Protein AF-A0A061A6U1-F1 (afdb_monomer)

Foldseek 3Di:
DDDDDDDDADWDWDWWDDPHDIDTQTDGPDADDDPNHGPDDDDPDPPDCVVRVVLVSVQVVLPHNVSCPLDDPQVVLCGRPVDHDDDADPVRHDPCNLVVVVVCVVVVHWDKDAAADPDPVQAQPADPVGHHHVDIGTDNDDDDDDDDDDDD

Nearest PDB structures (foldseek):
  2p0r-assembly1_B  TM=9.873E-01  e=2.609E-12  Homo sapiens
  1zcm-assembly1_A  TM=9.899E-01  e=3.574E-12  Homo sapiens
  7x79-assembly1_A  TM=9.878E-01  e=1.617E-11  Homo sapiens
  1kxr-assembly1_A  TM=9.700E-01  e=2.847E-11  Rattus norvegicus
  1ziv-assembly1_A  TM=6.398E-01  e=4.053E-12  Homo sapiens

Radius of gyration: 20.28 Å; Cα contacts (8 Å, |Δi|>4): 151; chains: 1; bounding box: 78×35×47 Å

Structure (mmCIF, N/CA/C/O backbone):
data_AF-A0A061A6U1-F1
#
_entry.id   AF-A0A061A6U1-F1
#
loop_
_atom_site.group_PDB
_atom_site.id
_atom_site.type_symbol
_atom_site.label_atom_id
_atom_site.label_alt_id
_atom_site.label_comp_id
_atom_site.label_asym_id
_atom_site.label_entity_id
_atom_site.label_seq_id
_atom_site.pdbx_PDB_ins_code
_atom_site.Cartn_x
_atom_site.Cartn_y
_atom_site.Cartn_z
_atom_site.occupancy
_atom_site.B_iso_or_equiv
_atom_site.auth_seq_id
_atom_site.auth_comp_id
_atom_site.auth_asym_id
_atom_site.auth_atom_id
_atom_site.pdbx_PDB_model_num
ATOM 1 N N . LEU A 1 1 ? -41.759 -6.714 7.522 1.00 34.28 1 LEU A N 1
ATOM 2 C CA . LEU A 1 1 ? -40.483 -7.224 6.974 1.00 34.28 1 LEU A CA 1
ATOM 3 C C . LEU A 1 1 ? -39.436 -6.155 7.241 1.00 34.28 1 LEU A C 1
ATOM 5 O O . LEU A 1 1 ? -39.699 -4.992 6.975 1.00 34.28 1 LEU A O 1
ATOM 9 N N . SER A 1 2 ? -38.380 -6.546 7.943 1.00 37.56 2 SER A N 1
ATOM 10 C CA . SER A 1 2 ? -37.426 -5.717 8.687 1.00 37.56 2 SER A CA 1
ATOM 11 C C . SER A 1 2 ? -36.792 -4.587 7.872 1.00 37.56 2 SER A C 1
ATOM 13 O O . SER A 1 2 ? -36.023 -4.847 6.951 1.00 37.56 2 SER A O 1
ATOM 15 N N . LEU A 1 3 ? -37.057 -3.342 8.269 1.00 33.56 3 LEU A N 1
ATOM 16 C CA . LEU A 1 3 ? -36.179 -2.217 7.953 1.00 33.56 3 LEU A CA 1
ATOM 17 C C . LEU A 1 3 ? -34.911 -2.363 8.812 1.00 33.56 3 LEU A C 1
ATOM 19 O O . LEU A 1 3 ? -35.045 -2.625 10.012 1.00 33.56 3 LEU A O 1
ATOM 23 N N . PRO A 1 4 ? -33.700 -2.253 8.240 1.00 45.16 4 PRO A N 1
ATOM 24 C CA . PRO A 1 4 ? -32.483 -2.411 9.011 1.00 45.16 4 PRO A CA 1
ATOM 25 C C . PRO A 1 4 ? -32.347 -1.269 10.017 1.00 45.16 4 PRO A C 1
ATOM 27 O O . PRO A 1 4 ? -32.644 -0.108 9.733 1.00 45.16 4 PRO A O 1
ATOM 30 N N . LEU A 1 5 ? -31.934 -1.667 11.218 1.00 39.53 5 LEU A N 1
ATOM 31 C CA . LEU A 1 5 ? -31.643 -0.819 12.360 1.00 39.53 5 LEU A CA 1
ATOM 32 C C . LEU A 1 5 ? -30.786 0.378 11.944 1.00 39.53 5 LEU A C 1
ATOM 34 O O . LEU A 1 5 ? -29.706 0.226 11.381 1.00 39.53 5 LEU A O 1
ATOM 38 N N . ILE A 1 6 ? -31.277 1.563 12.293 1.00 40.19 6 ILE A N 1
ATOM 39 C CA . ILE A 1 6 ? -30.508 2.800 12.369 1.00 40.19 6 ILE A CA 1
ATOM 40 C C . ILE A 1 6 ? -29.287 2.512 13.256 1.00 40.19 6 ILE A C 1
ATOM 42 O O . ILE A 1 6 ? -29.420 2.362 14.471 1.00 40.19 6 ILE A O 1
ATOM 46 N N . THR A 1 7 ? -28.103 2.380 12.656 1.00 43.97 7 THR A N 1
ATOM 47 C CA . THR A 1 7 ? -26.837 2.227 13.378 1.00 43.97 7 THR A CA 1
ATOM 48 C C . THR A 1 7 ? -26.499 3.551 14.056 1.00 43.97 7 THR A C 1
ATOM 50 O O . THR A 1 7 ? -25.928 4.457 13.451 1.00 43.97 7 THR A O 1
ATOM 53 N N . SER A 1 8 ? -26.884 3.685 15.322 1.00 47.72 8 SER A N 1
ATOM 54 C CA . SER A 1 8 ? -26.278 4.654 16.230 1.00 47.72 8 SER A CA 1
ATOM 55 C C . SER A 1 8 ? -24.839 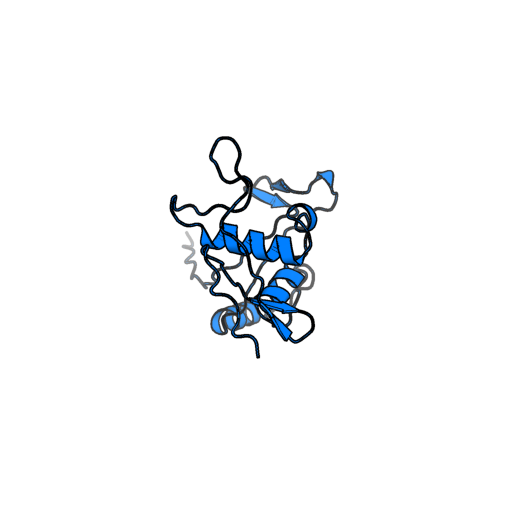4.218 16.535 1.00 47.72 8 SER A C 1
ATOM 57 O O . SER A 1 8 ? -24.645 3.054 16.881 1.00 47.72 8 SER A O 1
ATOM 59 N N . LEU A 1 9 ? -23.895 5.168 16.483 1.00 55.16 9 LEU A N 1
ATOM 60 C CA . LEU A 1 9 ? -22.419 5.068 16.529 1.00 55.16 9 LEU A CA 1
ATOM 61 C C . LEU A 1 9 ? -21.788 5.081 15.128 1.00 55.16 9 LEU A C 1
ATOM 63 O O . LEU A 1 9 ? -22.055 4.213 14.300 1.00 55.16 9 LEU A O 1
ATOM 67 N N . ALA A 1 10 ? -20.974 6.112 14.872 1.00 64.06 10 ALA A N 1
ATOM 68 C CA . ALA A 1 10 ? -20.294 6.358 13.605 1.00 64.06 10 ALA A CA 1
ATOM 69 C C . ALA A 1 10 ? -19.531 5.103 13.160 1.00 64.06 10 ALA A C 1
ATOM 71 O O . ALA A 1 10 ? -18.491 4.756 13.713 1.00 64.06 10 ALA A O 1
ATOM 72 N N . SER A 1 11 ? -20.098 4.399 12.185 1.00 73.94 11 SER A N 1
ATOM 73 C CA . SER A 1 11 ? -19.520 3.189 11.616 1.00 73.94 11 SER A CA 1
ATOM 74 C C . SER A 1 11 ? -18.898 3.552 10.275 1.00 73.94 11 SER A C 1
ATOM 76 O O . SER A 1 11 ? -19.536 4.212 9.455 1.00 73.94 11 SER A O 1
ATOM 78 N N . ILE A 1 12 ? -17.647 3.155 10.067 1.00 82.75 12 ILE A N 1
ATOM 79 C CA . ILE A 1 12 ? -16.914 3.393 8.820 1.00 82.75 12 ILE A CA 1
ATOM 80 C C . ILE A 1 12 ? -16.915 2.096 8.026 1.00 82.75 12 ILE A C 1
ATOM 82 O O . ILE A 1 12 ? -16.770 1.019 8.606 1.00 82.75 12 ILE A O 1
ATOM 86 N N . ILE A 1 13 ? -17.104 2.206 6.711 1.00 90.44 13 ILE A N 1
ATOM 87 C CA . ILE A 1 13 ? -17.278 1.063 5.814 1.00 90.44 13 ILE A CA 1
ATOM 88 C C . ILE A 1 13 ? -16.303 1.194 4.634 1.00 90.44 13 ILE A C 1
ATOM 90 O O . ILE A 1 13 ? -16.682 1.720 3.588 1.00 90.44 13 ILE A O 1
ATOM 94 N N . PRO A 1 14 ? -15.025 0.802 4.793 1.00 92.00 14 PRO A N 1
ATOM 95 C CA . PRO A 1 14 ? -14.114 0.652 3.667 1.00 92.00 14 PRO A CA 1
ATOM 96 C C . PRO A 1 14 ? -14.483 -0.579 2.836 1.00 92.00 14 PRO A C 1
ATOM 98 O O . PRO A 1 14 ? -15.027 -1.551 3.368 1.00 92.00 14 PRO A O 1
ATOM 101 N N . GLN A 1 15 ? -14.143 -0.535 1.551 1.00 95.81 15 GLN A N 1
ATOM 102 C CA . GLN A 1 15 ? -14.313 -1.652 0.627 1.00 95.81 15 GLN A CA 1
ATOM 103 C C . GLN A 1 15 ? -12.964 -2.287 0.322 1.00 95.81 15 GLN A C 1
ATOM 105 O O . GLN A 1 15 ? -11.997 -1.577 0.045 1.00 95.81 15 GLN A O 1
ATOM 110 N N . PHE A 1 16 ? -12.924 -3.616 0.341 1.00 97.06 16 PHE A N 1
ATOM 111 C CA . PHE A 1 16 ? -11.767 -4.401 -0.078 1.00 97.06 16 PHE A CA 1
ATOM 112 C C . PHE A 1 16 ? -12.187 -5.417 -1.128 1.00 97.06 16 PHE A C 1
ATOM 114 O O . PHE A 1 16 ? -13.259 -6.013 -1.035 1.00 97.06 16 PHE A O 1
ATOM 121 N N . TRP A 1 17 ? -11.345 -5.619 -2.125 1.00 96.81 17 TRP A N 1
ATOM 122 C CA . TRP A 1 17 ? -11.529 -6.641 -3.134 1.00 96.81 17 TRP A CA 1
ATOM 123 C C . TRP A 1 17 ? -11.147 -8.002 -2.568 1.00 96.81 17 TRP A C 1
ATOM 125 O O . TRP A 1 17 ? -10.035 -8.179 -2.089 1.00 96.81 17 TRP A O 1
ATOM 135 N N . ARG A 1 18 ? -12.050 -8.980 -2.617 1.00 94.31 18 ARG A N 1
ATOM 136 C CA . ARG A 1 18 ? -11.794 -10.348 -2.163 1.00 94.31 18 ARG A CA 1
ATOM 137 C C . ARG A 1 18 ? -12.341 -11.336 -3.170 1.00 94.31 18 ARG A C 1
ATOM 139 O O . ARG A 1 18 ? -13.537 -11.379 -3.429 1.00 94.31 18 ARG A O 1
ATOM 146 N N . TYR A 1 19 ? -11.440 -12.145 -3.721 1.00 90.31 19 TYR A N 1
ATOM 147 C CA . TYR A 1 19 ? -11.770 -13.282 -4.584 1.00 90.31 19 TYR A CA 1
ATOM 148 C C . TYR A 1 19 ? -12.728 -12.957 -5.747 1.00 90.31 19 TYR A C 1
ATOM 150 O O 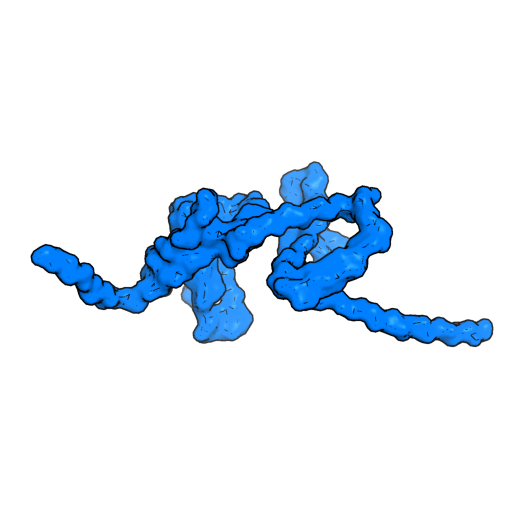. TYR A 1 19 ? -13.518 -13.807 -6.147 1.00 90.31 19 TYR A O 1
ATOM 158 N N . GLY A 1 20 ? -12.640 -11.746 -6.310 1.00 93.38 20 GLY A N 1
ATOM 159 C CA . GLY A 1 20 ? -13.469 -11.325 -7.443 1.00 93.38 20 GLY A CA 1
ATOM 160 C C . GLY A 1 20 ? -14.618 -10.373 -7.099 1.00 93.38 20 GLY A C 1
ATOM 161 O O . GLY A 1 20 ? -15.354 -9.983 -8.004 1.00 93.38 20 GLY A O 1
ATOM 162 N N . GLU A 1 21 ? -14.790 -10.003 -5.828 1.00 96.00 21 GLU A N 1
ATOM 163 C CA . GLU A 1 21 ? -15.928 -9.202 -5.368 1.00 96.00 21 GLU A CA 1
ATOM 164 C C . GLU A 1 21 ? -15.489 -8.101 -4.392 1.00 96.00 21 GLU A C 1
ATOM 166 O O . GLU A 1 21 ? -14.558 -8.284 -3.609 1.00 96.00 21 GLU A O 1
ATOM 171 N N . TRP A 1 22 ? -16.171 -6.953 -4.403 1.00 97.00 22 TRP A N 1
ATOM 172 C CA . TRP A 1 22 ? -15.963 -5.906 -3.397 1.00 97.00 22 TRP A CA 1
ATOM 173 C C . TRP A 1 22 ? -16.733 -6.234 -2.116 1.00 97.00 22 TRP A C 1
ATOM 175 O O . TRP A 1 22 ? -17.941 -6.464 -2.149 1.00 97.00 22 TRP A O 1
ATOM 185 N N . VAL A 1 23 ? -16.032 -6.220 -0.983 1.00 96.31 23 VAL A N 1
ATOM 186 C CA . VAL A 1 23 ? -16.562 -6.544 0.342 1.00 96.31 23 VAL A CA 1
ATOM 187 C C . VAL A 1 23 ? -16.496 -5.319 1.249 1.00 96.31 23 VAL A C 1
ATOM 189 O O . VAL A 1 23 ? -15.425 -4.766 1.496 1.00 96.31 23 VAL A O 1
ATOM 192 N N . ASP A 1 24 ? -17.652 -4.939 1.787 1.00 95.56 24 ASP A N 1
ATOM 193 C CA . ASP A 1 24 ? -17.798 -3.886 2.792 1.00 95.56 24 ASP A CA 1
ATOM 194 C C . ASP A 1 24 ? -17.340 -4.376 4.176 1.00 95.56 24 ASP A C 1
ATOM 196 O O . ASP A 1 24 ? -17.861 -5.363 4.707 1.00 95.56 24 ASP A O 1
ATOM 200 N N . VAL A 1 25 ? -16.418 -3.654 4.821 1.00 95.38 25 VAL A N 1
ATOM 201 C CA . VAL A 1 25 ? -15.950 -3.983 6.177 1.00 95.38 25 VAL A CA 1
ATOM 202 C C . VAL A 1 25 ? -16.343 -2.900 7.171 1.00 95.38 25 VAL A C 1
ATOM 204 O O . VAL A 1 25 ? -15.706 -1.863 7.293 1.00 95.38 25 VAL A O 1
ATOM 207 N N . VAL A 1 26 ? -17.380 -3.171 7.959 1.00 94.44 26 VAL A N 1
ATOM 208 C CA . VAL A 1 26 ? -17.860 -2.223 8.973 1.00 94.44 26 VAL A CA 1
ATOM 209 C C . VAL A 1 26 ? -16.949 -2.231 10.204 1.00 94.44 26 VAL A C 1
ATOM 211 O O . VAL A 1 26 ? -16.768 -3.279 10.835 1.00 94.44 26 VAL A O 1
ATOM 214 N N . VAL A 1 27 ? -16.428 -1.072 10.602 1.00 94.31 27 VAL A N 1
ATOM 215 C CA . VAL A 1 27 ? -15.654 -0.886 11.841 1.00 94.31 27 VAL A CA 1
ATOM 216 C C . VAL A 1 27 ? -16.179 0.275 12.682 1.00 94.31 27 VAL A C 1
ATOM 218 O O . VAL A 1 27 ? -16.644 1.282 12.154 1.00 94.31 27 VAL A O 1
ATOM 221 N N . ASP A 1 28 ? -16.078 0.124 14.005 1.00 93.81 28 ASP A N 1
ATOM 222 C CA . ASP A 1 28 ? -16.259 1.232 14.950 1.00 93.81 28 ASP A CA 1
ATOM 223 C C . ASP A 1 28 ? -15.014 2.143 14.997 1.00 93.81 28 ASP A C 1
ATOM 225 O O . ASP A 1 28 ? -13.973 1.829 14.412 1.00 93.81 28 ASP A O 1
ATOM 229 N N . ASP A 1 29 ? -15.094 3.250 15.728 1.00 90.94 29 ASP A N 1
ATOM 230 C CA . ASP A 1 29 ? -14.057 4.282 15.834 1.00 90.94 29 ASP A CA 1
ATOM 231 C C . ASP A 1 29 ? -13.018 4.047 16.950 1.00 90.94 29 ASP A C 1
ATOM 233 O O . ASP A 1 29 ? -12.111 4.859 17.137 1.00 90.94 29 ASP A O 1
ATOM 237 N N . ARG A 1 30 ? -13.077 2.926 17.683 1.00 91.44 30 ARG A N 1
ATOM 238 C CA . ARG A 1 30 ? -12.105 2.619 18.748 1.00 91.44 30 ARG A CA 1
ATOM 239 C C . ARG A 1 30 ? -10.798 2.106 18.154 1.00 91.44 30 ARG A C 1
ATOM 241 O O . ARG A 1 30 ? -10.759 1.000 17.616 1.00 91.44 30 ARG A O 1
ATOM 248 N N . ILE A 1 31 ? -9.721 2.874 18.268 1.00 91.50 31 ILE A N 1
ATOM 249 C CA . ILE A 1 31 ? -8.403 2.516 17.722 1.00 91.50 31 ILE A CA 1
ATOM 250 C C . ILE A 1 31 ? -7.432 2.212 18.877 1.00 91.50 31 ILE A C 1
ATOM 252 O O . ILE A 1 31 ? -7.472 2.917 19.890 1.00 91.50 31 ILE A O 1
ATOM 256 N N . PRO A 1 32 ? -6.563 1.186 18.769 1.00 92.88 32 PRO A N 1
ATOM 257 C CA . PRO A 1 32 ? -5.577 0.880 19.803 1.00 92.88 32 PRO A CA 1
ATOM 258 C C . PRO A 1 32 ? -4.644 2.062 20.101 1.00 92.88 32 PRO A C 1
ATOM 260 O O . PRO A 1 32 ? -3.981 2.597 19.207 1.00 92.88 32 PRO A O 1
ATOM 263 N N . THR A 1 33 ? -4.564 2.443 21.377 1.00 92.88 33 THR A N 1
ATOM 264 C CA . THR A 1 33 ? -3.662 3.493 21.866 1.00 92.88 33 THR A CA 1
ATOM 265 C C . THR A 1 33 ? -2.822 3.006 23.045 1.00 92.88 33 THR A C 1
ATOM 267 O O . THR A 1 33 ? -3.250 2.161 23.828 1.00 92.88 33 THR A O 1
ATOM 270 N N . SER A 1 34 ? -1.619 3.558 23.180 1.00 93.19 34 SER A N 1
ATOM 271 C CA . SER A 1 34 ? -0.746 3.409 24.345 1.00 93.19 34 SER A CA 1
ATOM 272 C C . SER A 1 34 ? -0.207 4.785 24.713 1.00 93.19 34 SER A C 1
ATOM 274 O O . SER A 1 34 ? 0.216 5.537 23.836 1.00 93.19 34 SER A O 1
ATOM 276 N N . ASN A 1 35 ? -0.284 5.163 25.991 1.00 92.62 35 ASN A N 1
ATOM 277 C CA . ASN A 1 35 ? 0.056 6.515 26.462 1.00 92.62 35 ASN A CA 1
ATOM 278 C C . ASN A 1 35 ? -0.627 7.632 25.649 1.00 92.62 35 ASN A C 1
ATOM 280 O O . ASN A 1 35 ? -0.021 8.658 25.341 1.00 92.62 35 ASN A O 1
ATOM 284 N N . ASN A 1 36 ? -1.895 7.414 25.282 1.00 87.69 36 ASN A N 1
ATOM 285 C CA . ASN A 1 36 ? -2.698 8.340 24.481 1.00 87.69 36 ASN A CA 1
ATOM 286 C C . ASN A 1 36 ? -2.125 8.628 23.074 1.00 87.69 36 ASN A C 1
ATOM 288 O O . ASN A 1 36 ? -2.411 9.668 22.481 1.00 87.69 36 ASN A O 1
ATOM 292 N N . GLN A 1 37 ? -1.314 7.711 22.540 1.00 88.06 37 GLN A N 1
ATOM 293 C CA . GLN A 1 37 ? -0.801 7.734 21.171 1.00 88.06 37 GLN A CA 1
ATOM 294 C C . GLN A 1 37 ? -1.235 6.473 20.423 1.00 88.06 37 GLN A C 1
ATOM 296 O O . GLN A 1 37 ? -1.324 5.400 21.018 1.00 88.06 37 GLN A O 1
ATOM 301 N N . LEU A 1 38 ? -1.500 6.600 19.121 1.00 90.00 38 LEU A N 1
ATOM 302 C CA . LEU A 1 38 ? -1.789 5.455 18.255 1.00 90.00 38 LEU A CA 1
ATOM 303 C C . LEU A 1 38 ? -0.589 4.498 18.233 1.00 90.00 38 LEU A C 1
ATOM 305 O O . LEU A 1 38 ? 0.551 4.944 18.094 1.00 90.00 38 LEU A O 1
ATOM 309 N N . VAL A 1 39 ? -0.862 3.199 18.384 1.00 91.75 39 VAL A N 1
ATOM 310 C CA . VAL A 1 39 ? 0.177 2.150 18.415 1.00 91.75 39 VAL A CA 1
ATOM 311 C C . VAL A 1 39 ? 0.593 1.713 17.007 1.00 91.75 39 VAL A C 1
ATOM 313 O O . VAL A 1 39 ? 1.755 1.378 16.799 1.00 91.75 39 VAL A O 1
ATOM 316 N N . PHE A 1 40 ? -0.342 1.738 16.055 1.00 91.56 40 PHE A N 1
ATOM 317 C CA . PHE A 1 40 ? -0.134 1.316 14.667 1.00 91.56 40 PHE A CA 1
ATOM 318 C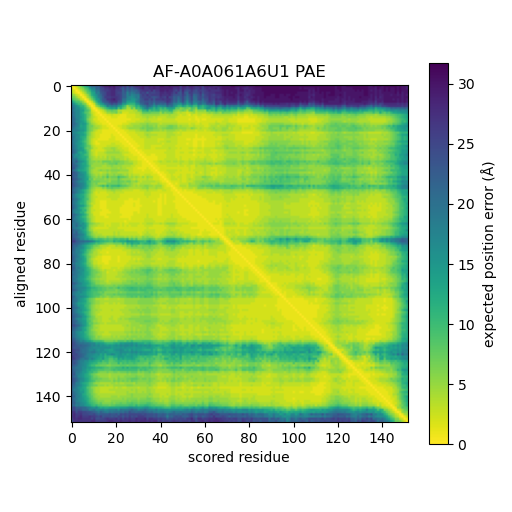 C . PHE A 1 40 ? -0.073 2.525 13.717 1.00 91.56 40 PHE A C 1
ATOM 320 O O . PHE A 1 40 ? 0.509 3.557 14.073 1.00 91.56 40 PHE A O 1
ATOM 327 N N . THR A 1 41 ? -0.652 2.422 12.514 1.00 90.06 41 THR A N 1
ATOM 328 C CA . THR A 1 41 ? -0.624 3.489 11.512 1.00 90.06 41 THR A CA 1
ATOM 329 C C . THR A 1 41 ? -1.138 4.805 12.095 1.00 90.06 41 THR A C 1
ATOM 331 O O . THR A 1 41 ? -2.199 4.880 12.716 1.00 90.06 41 THR A O 1
ATOM 334 N N . LYS A 1 42 ? -0.370 5.877 11.877 1.00 90.00 42 LYS A N 1
ATOM 335 C CA . LYS A 1 42 ? -0.705 7.237 12.307 1.00 90.00 42 LYS A CA 1
ATOM 336 C C . LYS A 1 42 ? -0.425 8.228 11.190 1.00 90.00 42 LYS A C 1
ATOM 338 O O . LYS A 1 42 ? 0.598 8.131 10.514 1.00 90.00 42 LYS A O 1
ATOM 343 N N . SER A 1 43 ? -1.313 9.203 11.015 1.00 89.19 43 SER A N 1
ATOM 344 C CA . SER A 1 43 ? -1.015 10.335 10.142 1.00 89.19 43 SER A CA 1
ATOM 345 C C . SER A 1 43 ? 0.013 11.263 10.792 1.00 89.19 43 SER A C 1
ATOM 347 O O . SER A 1 43 ? 0.111 11.378 12.017 1.00 89.19 43 SER A O 1
ATOM 349 N N . PHE A 1 44 ? 0.751 11.986 9.952 1.00 87.50 44 PHE A N 1
ATOM 350 C CA . PHE A 1 44 ? 1.515 13.154 10.373 1.00 87.50 44 PHE A CA 1
ATOM 351 C C . PHE A 1 44 ? 0.603 14.271 10.921 1.00 87.50 44 PHE A C 1
ATOM 353 O O . PHE A 1 44 ? 1.001 15.040 11.799 1.00 87.50 44 PHE A O 1
ATOM 360 N N . ARG A 1 45 ? -0.641 14.368 10.433 1.00 88.31 45 ARG A N 1
ATOM 361 C CA . ARG A 1 45 ? -1.634 15.338 10.911 1.00 88.31 45 ARG A CA 1
ATOM 362 C C . ARG A 1 45 ? -2.358 14.786 12.141 1.00 88.31 45 ARG A C 1
ATOM 364 O O . ARG A 1 45 ? -2.968 13.726 12.091 1.00 88.31 45 ARG A O 1
ATOM 371 N N . LYS A 1 46 ? -2.356 15.550 13.239 1.00 81.06 46 LYS A N 1
ATOM 372 C CA . LYS A 1 46 ? -2.880 15.111 14.553 1.00 81.06 46 LYS A CA 1
ATOM 373 C C . LYS A 1 46 ? -4.360 14.707 14.575 1.00 81.06 46 LYS A C 1
ATOM 375 O O . LYS A 1 46 ? -4.735 13.886 15.399 1.00 81.06 46 LYS A O 1
ATOM 380 N N . ASN A 1 47 ? -5.182 15.283 13.700 1.00 87.06 47 ASN A N 1
ATOM 381 C CA . ASN A 1 47 ? -6.633 15.064 13.672 1.00 87.06 47 ASN A CA 1
ATOM 382 C C . ASN A 1 47 ? -7.071 14.288 12.420 1.00 87.06 47 ASN A C 1
ATOM 384 O O . ASN A 1 47 ? -8.162 14.505 11.901 1.00 87.06 47 ASN A O 1
ATOM 388 N N . GLU A 1 48 ? -6.200 13.427 11.896 1.00 90.75 48 GLU A N 1
ATOM 389 C CA . GLU A 1 48 ? -6.455 12.624 10.705 1.00 90.75 48 GLU A CA 1
ATOM 390 C C . GLU A 1 48 ? -6.330 11.134 11.044 1.00 90.75 48 GLU A C 1
ATOM 392 O O . GLU A 1 48 ? -5.240 10.638 11.326 1.00 90.75 48 GLU A O 1
ATOM 397 N N . PHE A 1 49 ? -7.464 10.428 11.021 1.00 91.00 49 PHE A N 1
ATOM 398 C CA . PHE A 1 49 ? -7.574 9.042 11.497 1.00 91.00 49 PHE A CA 1
ATOM 399 C C . PHE A 1 49 ? -7.972 8.043 10.407 1.00 91.00 49 PHE A C 1
ATOM 401 O O . PHE A 1 49 ? -8.063 6.851 10.689 1.00 91.00 49 PHE A O 1
ATOM 408 N N . TRP A 1 50 ? -8.218 8.497 9.172 1.00 92.25 50 TRP A N 1
ATOM 409 C CA . TRP A 1 50 ? -8.720 7.623 8.106 1.00 92.25 50 TRP A CA 1
ATOM 410 C C . TRP A 1 50 ? -7.774 6.448 7.839 1.00 92.25 50 TRP A C 1
ATOM 412 O O . TRP A 1 50 ? -8.245 5.334 7.656 1.00 92.25 50 TRP A O 1
ATOM 422 N N . SER A 1 51 ? -6.456 6.671 7.887 1.00 93.88 51 SER A N 1
ATOM 423 C CA . SER A 1 51 ? -5.458 5.628 7.644 1.00 93.88 51 SER A CA 1
ATOM 424 C C . SER A 1 51 ? -5.446 4.583 8.759 1.00 93.88 51 SER A C 1
ATOM 426 O O . SER A 1 51 ? -5.416 3.389 8.484 1.00 93.88 51 SER A O 1
ATOM 428 N N . ALA A 1 52 ? -5.573 5.019 10.014 1.00 93.81 52 ALA A N 1
ATOM 429 C CA . ALA A 1 52 ? -5.678 4.131 11.170 1.00 93.81 52 ALA A CA 1
ATOM 430 C C . ALA A 1 52 ? -6.983 3.307 11.160 1.00 93.81 52 ALA A C 1
ATOM 432 O O . ALA A 1 52 ? -6.999 2.137 11.541 1.00 93.81 52 ALA A O 1
ATOM 433 N N . LEU A 1 53 ? -8.087 3.902 10.700 1.00 94.62 53 LEU A N 1
ATOM 434 C CA . LEU A 1 53 ? -9.382 3.228 10.555 1.00 94.62 53 LEU A CA 1
ATOM 435 C C . LEU A 1 53 ? -9.394 2.257 9.368 1.00 94.62 53 LEU A C 1
ATOM 437 O O . LEU A 1 53 ? -9.970 1.176 9.473 1.00 94.62 53 LEU A O 1
ATOM 441 N N . LEU A 1 54 ? -8.730 2.614 8.268 1.00 95.12 54 LEU A N 1
ATOM 442 C CA . LEU A 1 54 ? -8.538 1.740 7.115 1.00 95.12 54 LEU A CA 1
ATOM 443 C C . LEU A 1 54 ? -7.705 0.512 7.500 1.00 95.12 54 LEU A C 1
ATOM 445 O O . LEU A 1 54 ? -8.124 -0.612 7.239 1.00 95.12 54 LEU A O 1
ATOM 449 N N . GLU A 1 55 ? -6.584 0.716 8.197 1.00 95.19 55 GLU A N 1
ATOM 450 C CA . GLU A 1 55 ? -5.756 -0.369 8.733 1.00 95.19 55 GLU A CA 1
ATOM 451 C C . GLU A 1 55 ? -6.549 -1.250 9.702 1.00 95.19 55 GLU A C 1
ATOM 453 O O . GLU A 1 55 ? -6.469 -2.471 9.621 1.00 95.19 55 GLU A O 1
ATOM 458 N N . LYS A 1 56 ? -7.383 -0.664 10.572 1.00 95.38 56 LYS A N 1
ATOM 459 C CA . LYS A 1 56 ? -8.280 -1.428 11.452 1.00 95.38 56 LYS A CA 1
ATOM 460 C C . LYS A 1 56 ? -9.248 -2.312 10.668 1.00 95.38 56 LYS A C 1
ATOM 462 O O . LYS A 1 56 ? -9.478 -3.459 11.050 1.00 95.38 56 LYS A O 1
ATOM 467 N N . ALA A 1 57 ? -9.859 -1.778 9.613 1.00 95.75 57 ALA A N 1
ATOM 468 C CA . ALA A 1 57 ? -10.781 -2.536 8.776 1.00 95.75 57 ALA A CA 1
ATOM 469 C C . ALA A 1 57 ? -10.056 -3.682 8.063 1.00 95.75 57 ALA A C 1
ATOM 471 O O . ALA A 1 57 ? -10.549 -4.808 8.060 1.00 95.75 57 ALA A O 1
ATOM 472 N N . TYR A 1 58 ? -8.846 -3.430 7.572 1.00 95.44 58 TYR A N 1
ATOM 473 C CA . TYR A 1 58 ? -8.012 -4.457 6.962 1.00 95.44 58 TYR A CA 1
ATOM 474 C C . TYR A 1 58 ? -7.571 -5.527 7.978 1.00 95.44 58 TYR A C 1
ATOM 476 O O . TYR A 1 58 ? -7.713 -6.721 7.732 1.00 95.44 58 TYR A O 1
ATOM 484 N N . ALA A 1 59 ? -7.167 -5.126 9.184 1.00 95.12 59 ALA A N 1
ATOM 485 C CA . ALA A 1 59 ? -6.867 -6.034 10.292 1.00 95.12 59 ALA A CA 1
ATOM 486 C C . ALA A 1 59 ? -8.078 -6.896 10.670 1.00 95.12 59 ALA A C 1
ATOM 488 O O . ALA A 1 59 ? -7.940 -8.088 10.924 1.00 95.12 59 ALA A O 1
ATOM 489 N N . LYS A 1 60 ? -9.286 -6.317 10.687 1.00 95.19 60 LYS A N 1
ATOM 490 C CA . LYS A 1 60 ? -10.528 -7.060 10.936 1.00 95.19 60 LYS A CA 1
ATOM 491 C C . LYS A 1 60 ? -10.792 -8.098 9.845 1.00 95.19 60 LYS A C 1
ATOM 493 O O . LYS A 1 60 ? -11.209 -9.205 10.175 1.00 95.19 60 LYS A O 1
ATOM 498 N N . LEU A 1 61 ? -10.552 -7.751 8.580 1.00 93.75 61 LEU A N 1
ATOM 499 C CA . LEU A 1 61 ? -10.705 -8.663 7.445 1.00 93.75 61 LEU A CA 1
ATOM 500 C C . LEU A 1 61 ? -9.753 -9.865 7.546 1.00 93.75 61 LEU A C 1
ATOM 502 O O . LEU A 1 61 ? -10.159 -10.990 7.270 1.00 93.75 61 LEU A O 1
ATOM 506 N N . HIS A 1 62 ? -8.524 -9.630 8.011 1.00 92.75 62 HIS A N 1
ATOM 507 C CA . HIS A 1 62 ? -7.490 -10.654 8.217 1.00 92.75 62 HIS A CA 1
ATOM 508 C C . HIS A 1 62 ? -7.517 -11.303 9.617 1.00 92.75 62 HIS A C 1
ATOM 510 O O . HIS A 1 62 ? -6.717 -12.183 9.922 1.00 92.75 62 HIS A O 1
ATOM 516 N N . GLY A 1 63 ? -8.461 -10.907 10.477 1.00 94.31 63 GLY A N 1
ATOM 517 C CA . GLY A 1 63 ? -8.711 -11.482 11.803 1.00 94.31 63 GLY A CA 1
ATOM 518 C C . GLY A 1 63 ? -8.044 -10.759 12.981 1.00 94.31 63 GLY A C 1
ATOM 519 O O . GLY A 1 63 ? -8.611 -10.750 14.075 1.00 94.31 63 GLY A O 1
ATOM 520 N N . SER A 1 64 ? -6.884 -10.123 12.799 1.00 94.12 64 SER A N 1
ATOM 521 C CA . SER A 1 64 ? -6.230 -9.307 13.835 1.00 94.12 64 SER A CA 1
ATOM 522 C C . SER A 1 64 ? -5.189 -8.338 13.255 1.00 94.12 64 SER A C 1
ATOM 524 O O . SER A 1 64 ? -4.763 -8.475 12.113 1.00 94.12 64 SER A O 1
ATOM 526 N N . TYR A 1 65 ? -4.732 -7.368 14.059 1.00 93.31 65 TYR A N 1
ATOM 527 C CA . TYR A 1 65 ? -3.587 -6.516 13.689 1.00 93.31 65 TYR A CA 1
ATOM 528 C C . TYR A 1 65 ? -2.284 -7.315 13.554 1.00 93.31 65 TYR A C 1
ATOM 530 O O . TYR A 1 65 ? -1.442 -6.989 12.726 1.00 93.31 65 TYR A O 1
ATOM 538 N N . GLU A 1 66 ? -2.113 -8.363 14.363 1.00 92.50 66 GLU A N 1
ATOM 539 C CA . GLU A 1 66 ? -0.926 -9.221 14.312 1.00 92.50 66 GLU A CA 1
ATOM 540 C C . GLU A 1 66 ? -0.856 -10.010 13.002 1.00 92.50 66 GLU A C 1
ATOM 542 O O . GLU A 1 66 ? 0.233 -10.186 12.461 1.00 92.50 66 GLU A O 1
ATOM 547 N N . ALA A 1 67 ? -2.008 -10.402 12.448 1.00 91.81 67 ALA A N 1
ATOM 548 C CA . ALA A 1 67 ? -2.091 -11.091 11.163 1.00 91.81 67 ALA A CA 1
ATOM 549 C C . ALA A 1 67 ? -1.580 -10.242 9.983 1.00 91.81 67 ALA A C 1
ATOM 551 O O . ALA A 1 67 ? -1.220 -10.796 8.951 1.00 91.81 67 ALA A O 1
ATOM 552 N N . LEU A 1 68 ? -1.502 -8.913 10.134 1.00 89.62 68 LEU A N 1
ATOM 553 C CA . LEU A 1 68 ? -0.940 -8.024 9.111 1.00 89.62 68 LEU A CA 1
ATOM 554 C C . LEU A 1 68 ? 0.598 -8.007 9.103 1.00 89.62 68 LEU A C 1
ATOM 556 O O . LEU A 1 68 ? 1.212 -7.494 8.164 1.00 89.62 68 LEU A O 1
ATOM 560 N N . LYS A 1 69 ? 1.248 -8.531 10.148 1.00 84.94 69 LYS A N 1
ATOM 561 C CA . LYS A 1 69 ? 2.707 -8.501 10.265 1.00 84.94 69 LYS A CA 1
ATOM 562 C C . LYS A 1 69 ? 3.346 -9.438 9.240 1.00 84.94 69 LYS A C 1
ATOM 564 O O . LYS A 1 69 ? 3.087 -10.635 9.239 1.00 84.94 69 LYS A O 1
ATOM 569 N N . GLY A 1 70 ? 4.247 -8.894 8.422 1.00 75.31 70 GLY A N 1
ATOM 570 C CA . GLY A 1 70 ? 4.935 -9.660 7.378 1.00 75.31 70 GLY A CA 1
ATOM 571 C C . GLY A 1 70 ? 4.053 -9.993 6.172 1.00 75.31 70 GLY A C 1
ATOM 572 O O . GLY A 1 70 ? 4.407 -10.883 5.403 1.00 75.31 70 GLY A O 1
ATOM 573 N N . GLY A 1 71 ? 2.916 -9.304 6.015 1.00 77.25 71 GLY A N 1
ATOM 574 C CA . GLY A 1 71 ? 2.043 -9.456 4.854 1.00 77.25 71 GLY A CA 1
ATOM 575 C C . GLY A 1 71 ? 2.735 -9.084 3.539 1.00 77.25 71 GLY A C 1
ATOM 576 O O . GLY A 1 71 ? 3.654 -8.261 3.504 1.00 77.25 71 GLY A O 1
ATOM 577 N N . ASN A 1 72 ? 2.277 -9.688 2.444 1.00 79.94 72 ASN A N 1
ATOM 578 C CA . ASN A 1 72 ? 2.804 -9.429 1.111 1.00 79.94 72 ASN A CA 1
ATOM 579 C C . ASN A 1 72 ? 2.198 -8.136 0.538 1.00 79.94 72 ASN A C 1
ATOM 581 O O . ASN A 1 72 ? 0.979 -7.992 0.445 1.00 79.94 72 ASN A O 1
ATOM 585 N N . THR A 1 73 ? 3.045 -7.191 0.121 1.00 85.00 73 THR A N 1
ATOM 586 C CA . THR A 1 73 ? 2.597 -5.934 -0.500 1.00 85.00 73 THR A CA 1
ATOM 587 C C . THR A 1 73 ? 1.766 -6.171 -1.764 1.00 85.00 73 THR A C 1
ATOM 589 O O . THR A 1 73 ? 0.850 -5.397 -2.025 1.00 85.00 73 THR A O 1
ATOM 592 N N . LEU A 1 74 ? 2.037 -7.243 -2.516 1.00 86.69 74 LEU A N 1
ATOM 593 C CA . LEU A 1 74 ? 1.274 -7.599 -3.715 1.00 86.69 74 LEU A CA 1
ATOM 594 C C . LEU A 1 74 ? -0.177 -7.950 -3.363 1.00 86.69 74 LEU A C 1
ATOM 596 O O . LEU A 1 74 ? -1.096 -7.386 -3.946 1.00 86.69 74 LEU A O 1
ATOM 600 N N . GLU A 1 75 ? -0.390 -8.781 -2.340 1.00 89.31 75 GLU A N 1
ATOM 601 C CA . GLU A 1 75 ? -1.739 -9.130 -1.869 1.00 89.31 75 GLU A CA 1
ATOM 602 C C . GLU A 1 75 ? -2.508 -7.886 -1.415 1.00 89.31 75 GLU A C 1
ATOM 604 O O . GLU A 1 75 ? -3.671 -7.709 -1.763 1.00 89.31 75 GLU A O 1
ATOM 609 N N . ALA A 1 76 ? -1.843 -6.975 -0.697 1.00 91.44 76 ALA A N 1
ATOM 610 C CA . ALA A 1 76 ? -2.460 -5.719 -0.285 1.00 91.44 76 ALA A CA 1
ATOM 611 C C . ALA A 1 76 ? -2.834 -4.830 -1.485 1.00 91.44 76 ALA A C 1
ATOM 613 O O . ALA A 1 76 ? -3.897 -4.212 -1.490 1.00 91.44 76 ALA A O 1
ATOM 614 N N . MET A 1 77 ? -1.990 -4.760 -2.521 1.00 92.88 77 MET A N 1
ATOM 615 C CA . MET A 1 77 ? -2.306 -4.016 -3.746 1.00 92.88 77 MET A CA 1
ATOM 616 C C . MET A 1 77 ? -3.535 -4.590 -4.456 1.00 92.88 77 MET A C 1
ATOM 618 O O . MET A 1 77 ? -4.376 -3.819 -4.920 1.00 92.88 77 MET A O 1
ATOM 622 N N . GLU A 1 78 ? -3.668 -5.913 -4.515 1.00 94.44 78 GLU A N 1
ATOM 623 C CA . GLU A 1 78 ? -4.841 -6.583 -5.086 1.00 94.44 78 GLU A CA 1
ATOM 624 C C . GLU A 1 78 ? -6.090 -6.324 -4.242 1.00 94.44 78 GLU A C 1
ATOM 626 O O . GLU A 1 78 ? -7.092 -5.851 -4.777 1.00 94.44 78 GLU A O 1
ATOM 631 N N . ASP A 1 79 ? -6.011 -6.518 -2.924 1.00 94.94 79 ASP A N 1
ATOM 632 C CA . ASP A 1 79 ? -7.127 -6.297 -1.999 1.00 94.94 79 ASP A CA 1
ATOM 633 C C . ASP A 1 79 ? -7.617 -4.833 -2.009 1.00 94.94 79 ASP A C 1
ATOM 635 O O . ASP A 1 79 ? -8.802 -4.571 -1.802 1.00 94.94 79 ASP A O 1
ATOM 639 N N . PHE A 1 80 ? -6.744 -3.850 -2.261 1.00 93.75 80 PHE A N 1
ATOM 640 C CA . PHE A 1 80 ? -7.139 -2.435 -2.306 1.00 93.75 80 PHE A CA 1
ATOM 641 C C . PHE A 1 80 ? -7.634 -1.956 -3.673 1.00 93.75 80 PHE A C 1
ATOM 643 O O . PHE A 1 80 ? -8.290 -0.915 -3.738 1.00 93.75 80 PHE A O 1
ATOM 650 N N . THR A 1 81 ? -7.316 -2.655 -4.765 1.00 94.00 81 THR A N 1
ATOM 651 C CA . THR A 1 81 ? -7.586 -2.148 -6.126 1.00 94.00 81 THR A CA 1
ATOM 652 C C . THR A 1 81 ? -8.445 -3.065 -6.986 1.00 94.00 81 THR A C 1
ATOM 654 O O . THR A 1 81 ? -9.030 -2.600 -7.962 1.00 94.00 81 THR A O 1
ATOM 657 N N . GLY A 1 82 ? -8.502 -4.358 -6.670 1.00 94.44 82 GLY A N 1
ATOM 658 C CA . GLY A 1 82 ? -9.021 -5.392 -7.565 1.00 94.44 82 GLY A CA 1
ATOM 659 C C . GLY A 1 82 ? -8.205 -5.586 -8.846 1.00 94.44 82 GLY A C 1
ATOM 660 O O . GLY A 1 82 ? -8.670 -6.246 -9.774 1.00 94.44 82 GLY A O 1
ATOM 661 N N . GLY A 1 83 ? -7.013 -4.988 -8.921 1.00 93.12 83 GLY A N 1
ATOM 662 C CA . GLY A 1 83 ? -6.091 -5.125 -10.040 1.00 93.12 83 GLY A CA 1
ATOM 663 C C . GLY A 1 83 ? -5.302 -6.433 -10.013 1.00 93.12 83 GLY A C 1
ATOM 664 O O . GLY A 1 83 ? -5.450 -7.258 -9.117 1.00 93.12 83 GLY A O 1
ATOM 665 N N . VAL A 1 84 ? -4.437 -6.595 -11.013 1.00 92.38 84 VAL A N 1
ATOM 666 C CA . VAL A 1 84 ? -3.455 -7.683 -11.091 1.00 92.38 84 VAL A CA 1
ATOM 667 C C . VAL A 1 84 ? -2.078 -7.093 -10.842 1.00 92.38 84 VAL A C 1
ATOM 669 O O . VAL A 1 84 ? -1.744 -6.048 -11.409 1.00 92.38 84 VAL A O 1
ATOM 672 N N . THR A 1 85 ? -1.287 -7.753 -10.003 1.00 91.38 85 THR A N 1
ATOM 673 C CA . THR A 1 85 ? 0.069 -7.308 -9.692 1.00 91.38 85 THR A CA 1
ATOM 674 C C . THR A 1 85 ? 1.107 -7.925 -10.628 1.00 91.38 85 THR A C 1
ATOM 676 O O . THR A 1 85 ? 1.038 -9.096 -10.996 1.00 91.38 85 THR A O 1
ATOM 679 N N . GLU A 1 86 ? 2.088 -7.116 -11.028 1.00 92.25 86 GLU A N 1
ATOM 680 C CA . GLU A 1 86 ? 3.271 -7.555 -11.772 1.00 92.25 86 GLU A CA 1
ATOM 681 C C . GLU A 1 86 ? 4.505 -7.383 -10.880 1.00 92.25 86 GLU A C 1
ATOM 683 O O . GLU A 1 86 ? 4.662 -6.356 -10.217 1.00 92.25 86 GLU A O 1
ATOM 688 N N . PHE A 1 87 ? 5.390 -8.380 -10.875 1.00 92.06 87 PHE A N 1
ATOM 689 C CA . PHE A 1 87 ? 6.630 -8.365 -10.102 1.00 92.06 87 PHE A CA 1
ATOM 690 C C . PHE A 1 87 ? 7.838 -8.377 -11.040 1.00 92.06 87 PHE A C 1
ATOM 692 O O . PHE A 1 87 ? 7.894 -9.169 -11.980 1.00 92.06 87 PHE A O 1
ATOM 699 N N . PHE A 1 88 ? 8.815 -7.512 -10.762 1.00 93.38 88 PHE A N 1
ATOM 700 C CA . PHE A 1 88 ? 10.062 -7.423 -11.516 1.00 93.38 88 PHE A CA 1
ATOM 701 C C . PHE A 1 88 ? 11.244 -7.627 -10.574 1.00 93.38 88 PHE A C 1
ATOM 703 O O . PHE A 1 88 ? 11.490 -6.799 -9.696 1.00 93.38 88 PHE A O 1
ATOM 710 N N . GLU A 1 89 ? 12.006 -8.698 -10.783 1.00 93.25 89 GLU A N 1
ATOM 711 C CA . GLU A 1 89 ? 13.287 -8.861 -10.106 1.00 93.25 89 GLU A CA 1
ATOM 712 C C . GLU A 1 89 ? 14.323 -7.936 -10.755 1.00 93.25 89 GLU A C 1
ATOM 714 O O . GLU A 1 89 ? 14.510 -7.947 -11.971 1.00 93.25 89 GLU A O 1
ATOM 719 N N . MET A 1 90 ? 15.008 -7.112 -9.958 1.00 91.62 90 MET A N 1
ATOM 720 C CA . MET A 1 90 ? 15.934 -6.102 -10.494 1.00 91.62 90 MET A CA 1
ATOM 721 C C . MET A 1 90 ? 17.147 -6.704 -11.219 1.00 91.62 90 MET A C 1
ATOM 723 O O . MET A 1 90 ? 17.723 -6.048 -12.086 1.00 91.62 90 MET A O 1
ATOM 727 N N . SER A 1 91 ? 17.527 -7.938 -10.882 1.00 91.50 91 SER A N 1
ATOM 728 C CA . SER A 1 91 ? 18.574 -8.726 -11.550 1.00 91.50 91 SER A CA 1
ATOM 729 C C . SER A 1 91 ? 18.192 -9.119 -12.986 1.00 91.50 91 SER A C 1
ATOM 731 O O . SER A 1 91 ? 19.067 -9.225 -13.846 1.00 91.50 91 SER A O 1
ATOM 733 N N . GLU A 1 92 ? 16.894 -9.270 -13.257 1.00 93.12 92 GLU A N 1
ATOM 734 C CA . GLU A 1 92 ? 16.323 -9.738 -14.526 1.00 93.12 92 GLU A CA 1
ATOM 735 C C . GLU A 1 92 ? 15.413 -8.685 -15.186 1.00 93.12 92 GLU A C 1
ATOM 737 O O . GLU A 1 92 ? 14.677 -8.968 -16.135 1.00 93.12 92 GLU A O 1
ATOM 742 N N . ALA A 1 93 ? 15.464 -7.444 -14.696 1.00 93.25 93 ALA A N 1
ATOM 743 C CA . ALA A 1 93 ? 14.563 -6.386 -15.115 1.00 93.25 93 ALA A CA 1
ATOM 744 C C . ALA A 1 93 ? 14.673 -6.085 -16.625 1.00 93.25 93 ALA A C 1
ATOM 746 O O . ALA A 1 93 ? 15.777 -5.973 -17.176 1.00 93.25 93 ALA A O 1
ATOM 747 N N . PRO A 1 94 ? 13.537 -5.882 -17.321 1.00 94.50 94 PRO A N 1
ATOM 748 C CA . PRO A 1 94 ? 13.551 -5.562 -18.740 1.00 94.50 94 PRO A CA 1
ATOM 749 C C . PRO A 1 94 ? 14.217 -4.204 -18.986 1.00 94.50 94 PRO A C 1
ATOM 751 O O . PRO A 1 94 ? 14.021 -3.249 -18.238 1.00 94.50 94 PRO A O 1
ATOM 754 N N . LYS A 1 95 ? 14.931 -4.069 -20.112 1.00 94.12 95 LYS A N 1
ATOM 755 C CA . LYS A 1 95 ? 15.585 -2.801 -20.509 1.00 94.12 95 LYS A CA 1
ATOM 756 C C . LYS A 1 95 ? 14.622 -1.611 -20.578 1.00 94.12 95 LYS A C 1
ATOM 758 O O . LYS A 1 95 ? 15.018 -0.471 -20.370 1.00 94.12 95 LYS A O 1
ATOM 763 N N . GLU A 1 96 ? 13.352 -1.887 -20.853 1.00 95.44 96 GLU A N 1
ATOM 764 C CA . GLU A 1 96 ? 12.292 -0.890 -20.984 1.00 95.44 96 GLU A CA 1
ATOM 765 C C . GLU A 1 96 ? 11.541 -0.623 -19.666 1.00 95.44 96 GLU A C 1
ATOM 767 O O . GLU A 1 96 ? 10.495 0.027 -19.693 1.00 95.44 96 GLU A O 1
ATOM 772 N N . LEU A 1 97 ? 12.049 -1.094 -18.515 1.00 95.44 97 LEU A N 1
ATOM 773 C CA . LEU A 1 97 ? 11.395 -0.962 -17.205 1.00 95.44 97 LEU A CA 1
ATOM 774 C C . LEU A 1 97 ? 10.964 0.480 -16.911 1.00 95.44 97 LEU A C 1
ATOM 776 O O . LEU A 1 97 ? 9.826 0.704 -16.514 1.00 95.44 97 LEU A O 1
ATOM 780 N N . TYR A 1 98 ? 11.815 1.467 -17.203 1.00 94.94 98 TYR A N 1
ATOM 781 C CA . TYR A 1 98 ? 11.468 2.881 -17.034 1.00 94.94 98 TYR A CA 1
ATOM 782 C C . TYR A 1 98 ? 10.185 3.264 -17.793 1.00 94.94 98 TYR A C 1
ATOM 784 O O . TYR A 1 98 ? 9.297 3.912 -17.242 1.00 94.94 98 TYR A O 1
ATOM 792 N N . LYS A 1 99 ? 10.042 2.827 -19.052 1.00 96.06 99 LYS A N 1
ATOM 793 C CA . LYS A 1 99 ? 8.844 3.109 -19.861 1.00 96.06 99 LYS A CA 1
ATOM 794 C C . LYS A 1 99 ? 7.617 2.370 -19.333 1.00 96.06 99 LYS A C 1
ATOM 796 O O . LYS A 1 99 ? 6.515 2.912 -19.408 1.00 96.06 99 LYS A O 1
ATOM 801 N N . ILE A 1 100 ? 7.795 1.149 -18.825 1.00 96.31 100 ILE A N 1
ATOM 802 C CA . ILE A 1 100 ? 6.727 0.369 -18.184 1.00 96.31 100 ILE A CA 1
ATOM 803 C C . ILE A 1 100 ? 6.229 1.114 -16.941 1.00 96.31 100 ILE A C 1
ATOM 805 O O . ILE A 1 100 ? 5.037 1.402 -16.848 1.00 96.31 100 ILE A O 1
ATOM 809 N N . MET A 1 101 ? 7.141 1.513 -16.052 1.00 96.75 101 MET A N 1
ATOM 810 C CA . MET A 1 101 ? 6.834 2.259 -14.828 1.00 96.75 101 MET A CA 1
ATOM 811 C C . MET A 1 101 ? 6.177 3.608 -15.122 1.00 96.75 101 MET A C 1
ATOM 813 O O . MET A 1 101 ? 5.185 3.962 -14.490 1.00 96.75 101 MET A O 1
ATOM 817 N N . LYS A 1 102 ? 6.672 4.345 -16.123 1.00 96.56 102 LYS A N 1
ATOM 818 C CA . LYS A 1 102 ? 6.075 5.619 -16.540 1.00 96.56 102 LYS A CA 1
ATOM 819 C C . LYS A 1 102 ? 4.617 5.443 -16.964 1.00 96.56 102 LYS A C 1
ATOM 821 O O . LYS A 1 102 ? 3.741 6.133 -16.454 1.00 96.56 102 LYS A O 1
ATOM 826 N N . LYS A 1 103 ? 4.339 4.460 -17.827 1.00 96.25 103 LYS A N 1
ATOM 827 C CA . LYS A 1 103 ? 2.967 4.125 -18.239 1.00 96.25 103 LYS A CA 1
ATOM 828 C C . LYS A 1 103 ? 2.110 3.637 -17.072 1.00 96.25 103 LYS A C 1
ATOM 830 O O . LYS A 1 103 ? 0.903 3.852 -17.076 1.00 96.25 103 LYS A O 1
ATOM 835 N N . ALA A 1 104 ? 2.689 2.926 -16.107 1.00 95.75 104 ALA A N 1
ATOM 836 C CA . ALA A 1 104 ? 1.984 2.496 -14.903 1.00 95.75 104 ALA A CA 1
ATOM 837 C C . ALA A 1 104 ? 1.536 3.711 -14.066 1.00 95.75 104 ALA A C 1
ATOM 839 O O . ALA A 1 104 ? 0.350 3.815 -13.758 1.00 95.75 104 ALA A O 1
ATOM 840 N N . LEU A 1 105 ? 2.424 4.684 -13.817 1.00 95.12 105 LEU A N 1
ATOM 841 C CA . LEU A 1 105 ? 2.069 5.939 -13.130 1.00 95.12 105 LEU A CA 1
ATOM 842 C C . LEU A 1 105 ? 1.002 6.735 -13.881 1.00 95.12 105 LEU A C 1
ATOM 844 O O . LEU A 1 105 ? 0.024 7.160 -13.276 1.00 95.12 105 LEU A O 1
ATOM 848 N N . GLU A 1 106 ? 1.153 6.900 -15.197 1.00 95.44 106 GLU A N 1
ATOM 849 C CA . GLU A 1 106 ? 0.190 7.629 -16.039 1.00 95.44 106 GLU A CA 1
ATOM 850 C C . GLU A 1 106 ? -1.218 7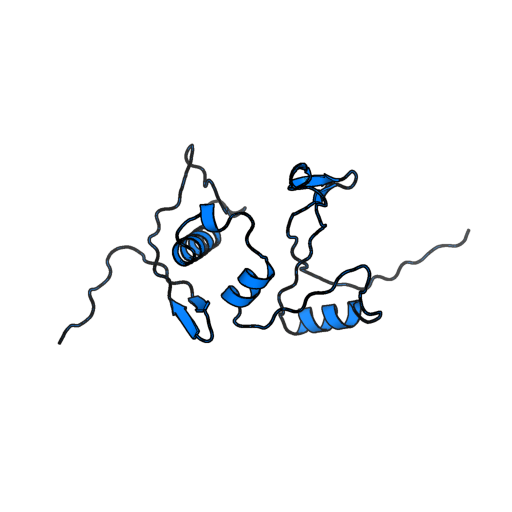.009 -16.001 1.00 95.44 106 GLU A C 1
ATOM 852 O O . GLU A 1 106 ? -2.211 7.708 -16.193 1.00 95.44 106 GLU A O 1
ATOM 857 N N . ARG A 1 107 ? -1.315 5.702 -15.730 1.00 95.31 107 ARG A N 1
ATOM 858 C CA . ARG A 1 107 ? -2.582 4.965 -15.597 1.00 95.31 107 ARG A CA 1
ATOM 859 C C . ARG A 1 107 ? -3.089 4.874 -14.155 1.00 95.31 107 ARG A C 1
ATOM 861 O O . ARG A 1 107 ? -4.128 4.263 -13.931 1.00 95.31 107 ARG A O 1
ATOM 868 N N . GLY A 1 108 ? -2.381 5.466 -13.193 1.00 93.88 108 GLY A N 1
ATOM 869 C CA . GLY A 1 108 ? -2.742 5.421 -11.777 1.00 93.88 108 GLY A CA 1
ATOM 870 C C . GLY A 1 108 ? -2.489 4.068 -11.106 1.00 93.88 108 GLY A C 1
ATOM 871 O O . GLY A 1 108 ? -3.110 3.775 -10.088 1.00 93.88 108 GLY A O 1
ATOM 872 N N . SER A 1 109 ? -1.608 3.229 -11.661 1.00 95.50 109 SER A N 1
ATOM 873 C CA . SER A 1 109 ? -1.201 1.976 -11.019 1.00 95.50 109 SER A CA 1
ATOM 874 C C . SER A 1 109 ? -0.414 2.249 -9.734 1.00 95.50 109 SER A C 1
ATOM 876 O O . SER A 1 109 ? 0.409 3.164 -9.680 1.00 95.50 109 SER A O 1
ATOM 878 N N . LEU A 1 110 ? -0.626 1.415 -8.715 1.00 94.56 110 LEU A N 1
ATOM 879 C CA . LEU A 1 110 ? 0.207 1.407 -7.515 1.00 94.56 110 LEU A CA 1
ATOM 880 C C . LEU A 1 110 ? 1.541 0.725 -7.819 1.00 94.56 110 LEU A C 1
ATOM 882 O O . LEU A 1 110 ? 1.584 -0.281 -8.524 1.00 94.56 110 LEU A O 1
ATOM 8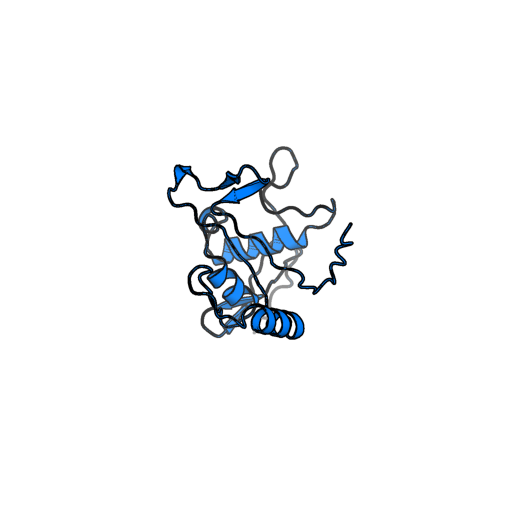86 N N . MET A 1 111 ? 2.628 1.261 -7.272 1.00 95.31 111 MET A N 1
ATOM 887 C CA . MET A 1 111 ? 3.956 0.674 -7.407 1.00 95.31 111 MET A CA 1
ATOM 888 C C . MET A 1 111 ? 4.706 0.732 -6.085 1.00 95.31 111 MET A C 1
ATOM 890 O O . MET A 1 111 ? 4.648 1.719 -5.348 1.00 95.31 111 MET A O 1
ATOM 894 N N . GLY A 1 112 ? 5.452 -0.329 -5.814 1.00 94.50 112 GLY A N 1
ATOM 895 C CA . GLY A 1 112 ? 6.303 -0.437 -4.645 1.00 94.50 112 GLY A CA 1
ATOM 896 C C . GLY A 1 112 ? 7.564 -1.221 -4.959 1.00 94.50 112 GLY A C 1
ATOM 897 O O . GLY A 1 112 ? 7.669 -1.869 -5.999 1.00 94.50 112 GLY A O 1
ATOM 898 N N . CYS A 1 113 ? 8.533 -1.131 -4.062 1.00 93.81 113 CYS A N 1
ATOM 899 C CA . CYS A 1 113 ? 9.769 -1.892 -4.130 1.00 93.81 113 CYS A CA 1
ATOM 900 C C . CYS A 1 113 ? 10.255 -2.241 -2.727 1.00 93.81 113 CYS A C 1
ATOM 902 O O . CYS A 1 113 ? 9.886 -1.605 -1.741 1.00 93.81 113 CYS A O 1
ATOM 904 N N . SER A 1 114 ? 11.106 -3.250 -2.638 1.00 92.69 114 SER A N 1
ATOM 905 C CA . SER A 1 114 ? 11.762 -3.641 -1.399 1.00 92.69 114 SER A CA 1
ATOM 906 C C . SER A 1 114 ? 13.192 -4.065 -1.685 1.00 92.69 114 SER A C 1
ATOM 908 O O . SER A 1 114 ? 13.555 -4.379 -2.818 1.00 92.69 114 SER A O 1
ATOM 910 N N . ILE A 1 115 ? 14.011 -4.061 -0.640 1.00 91.25 115 ILE A N 1
ATOM 911 C CA . ILE A 1 115 ? 15.345 -4.655 -0.670 1.00 91.25 115 ILE A CA 1
ATOM 912 C C . ILE A 1 115 ? 15.261 -5.964 0.096 1.00 91.25 115 ILE A C 1
ATOM 914 O O . ILE A 1 115 ? 14.891 -5.950 1.270 1.00 91.25 115 ILE A O 1
ATOM 918 N N . ASP A 1 116 ? 15.635 -7.071 -0.531 1.00 87.19 116 ASP A N 1
ATOM 919 C CA . ASP A 1 116 ? 15.540 -8.374 0.116 1.00 87.19 116 ASP A CA 1
ATOM 920 C C . ASP A 1 116 ? 16.466 -8.483 1.331 1.00 87.19 116 ASP A C 1
ATOM 922 O O . ASP A 1 116 ? 17.642 -8.098 1.319 1.00 87.19 116 ASP A O 1
ATOM 926 N N . ALA A 1 117 ? 15.916 -9.039 2.408 1.00 81.50 117 ALA A N 1
ATOM 927 C CA . ALA A 1 117 ? 16.678 -9.451 3.571 1.00 81.50 117 ALA A CA 1
ATOM 928 C C . ALA A 1 117 ? 17.002 -10.942 3.431 1.00 81.50 117 ALA A C 1
ATOM 930 O O . ALA A 1 117 ? 16.140 -11.797 3.601 1.00 81.50 117 ALA A O 1
ATOM 931 N N . LEU A 1 118 ? 18.267 -11.259 3.140 1.00 78.25 118 LEU A N 1
ATOM 932 C CA . LEU A 1 118 ? 18.733 -12.645 2.964 1.00 78.25 118 LEU A CA 1
ATOM 933 C C . LEU A 1 118 ? 18.580 -13.510 4.230 1.00 78.25 118 LEU A C 1
ATOM 935 O O . LEU A 1 118 ? 18.619 -14.734 4.156 1.00 78.25 118 LEU A O 1
ATOM 939 N N . LEU A 1 119 ? 18.448 -12.872 5.396 1.00 79.06 119 LEU A N 1
ATOM 940 C CA . LEU A 1 119 ? 18.250 -13.519 6.686 1.00 79.06 119 LEU A CA 1
ATOM 941 C C . LEU A 1 119 ? 17.168 -12.770 7.474 1.00 79.06 119 LEU A C 1
ATOM 943 O O . LEU A 1 119 ? 17.175 -11.536 7.458 1.00 79.06 119 LEU A O 1
ATOM 947 N N . PRO A 1 120 ? 16.322 -13.471 8.254 1.00 75.31 120 PRO A N 1
ATOM 948 C CA . PRO A 1 120 ? 15.319 -12.830 9.109 1.00 75.31 120 PRO A CA 1
ATOM 949 C C . PRO A 1 120 ? 15.921 -11.835 10.108 1.00 75.31 120 PRO A C 1
ATOM 951 O O . PRO A 1 120 ? 15.304 -10.829 10.435 1.00 75.31 120 PRO A O 1
ATOM 954 N N . SER A 1 121 ? 17.153 -12.085 10.564 1.00 76.19 121 SER A N 1
ATOM 955 C CA . SER A 1 121 ? 17.893 -11.193 11.465 1.00 76.19 121 SER A CA 1
ATOM 956 C C . SER A 1 121 ? 18.279 -9.856 10.833 1.00 76.19 121 SER A C 1
ATOM 958 O O . SER A 1 121 ? 18.697 -8.956 11.551 1.00 76.19 121 SER A O 1
ATOM 960 N N . HIS A 1 122 ? 18.203 -9.739 9.505 1.00 75.56 122 HIS A N 1
ATOM 961 C CA . HIS A 1 122 ? 18.513 -8.518 8.760 1.00 75.56 122 HIS A CA 1
ATOM 962 C C . HIS A 1 122 ? 17.252 -7.779 8.287 1.00 75.56 122 HIS A C 1
ATOM 964 O O . HIS A 1 122 ? 17.374 -6.735 7.640 1.00 75.56 122 HIS A O 1
ATOM 970 N N . CYS A 1 123 ? 16.053 -8.302 8.571 1.00 75.75 123 CYS A N 1
ATOM 971 C CA . CYS A 1 123 ? 14.813 -7.567 8.339 1.00 75.75 123 CYS A CA 1
ATOM 972 C C . CYS A 1 123 ? 14.794 -6.300 9.198 1.00 75.75 123 CYS A C 1
ATOM 974 O O . CYS A 1 123 ? 15.283 -6.298 10.326 1.00 75.75 123 CYS A O 1
ATOM 976 N N . GLU A 1 124 ? 14.259 -5.219 8.638 1.00 80.62 124 GLU A N 1
ATOM 977 C CA . GLU A 1 124 ? 14.176 -3.902 9.279 1.00 80.62 124 GLU A CA 1
ATOM 978 C C . GLU A 1 124 ? 15.543 -3.324 9.696 1.00 80.62 124 GLU A C 1
ATOM 980 O O . GLU A 1 124 ? 15.630 -2.439 10.544 1.00 80.62 124 GLU A O 1
ATOM 985 N N . THR A 1 125 ? 16.635 -3.799 9.082 1.00 85.25 125 THR A N 1
ATOM 986 C CA . THR A 1 125 ? 17.985 -3.275 9.326 1.00 85.25 125 THR A CA 1
ATOM 987 C C . THR A 1 125 ? 18.335 -2.179 8.323 1.00 85.25 125 THR A C 1
ATOM 989 O O . THR A 1 125 ? 18.204 -2.369 7.110 1.00 85.25 125 THR A O 1
ATOM 992 N N . GLU A 1 126 ? 18.830 -1.052 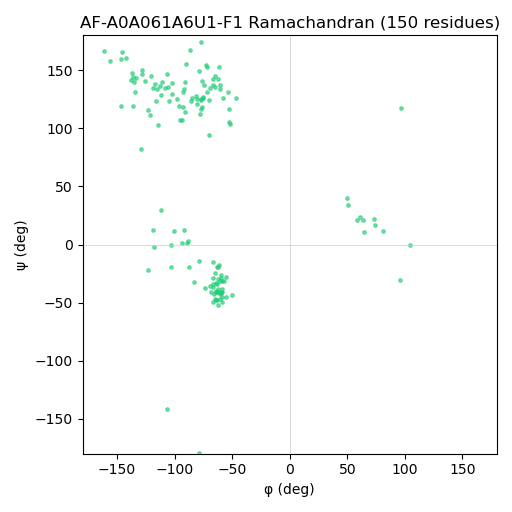8.834 1.00 90.12 126 GLU A N 1
ATOM 993 C CA . GLU A 1 126 ? 19.280 0.093 8.041 1.00 90.12 126 GLU A CA 1
ATOM 994 C C . GLU A 1 126 ? 20.633 -0.185 7.358 1.00 90.12 126 GLU A C 1
ATOM 996 O O . GLU A 1 126 ? 21.560 -0.767 7.930 1.00 90.12 126 GLU A O 1
ATOM 1001 N N . THR A 1 127 ? 20.751 0.206 6.096 1.00 89.44 127 THR A N 1
ATOM 1002 C CA . THR A 1 127 ? 21.972 0.157 5.293 1.00 89.44 127 THR A CA 1
ATOM 1003 C C . THR A 1 127 ? 22.801 1.426 5.496 1.00 89.44 127 THR A C 1
ATOM 1005 O O . THR A 1 127 ? 22.322 2.442 5.985 1.00 89.44 127 THR A O 1
ATOM 1008 N N . ALA A 1 128 ? 24.059 1.422 5.046 1.00 90.69 128 ALA A N 1
ATOM 1009 C CA . ALA A 1 128 ? 24.945 2.584 5.185 1.00 90.69 128 ALA A CA 1
ATOM 1010 C C . ALA A 1 128 ? 24.454 3.861 4.463 1.00 90.69 128 ALA A C 1
ATOM 1012 O O . ALA A 1 128 ? 24.934 4.952 4.754 1.00 90.69 128 ALA A O 1
ATOM 1013 N N . ASN A 1 129 ? 23.524 3.730 3.514 1.00 91.94 129 ASN A N 1
ATOM 1014 C CA . ASN A 1 129 ? 22.895 4.839 2.794 1.00 91.94 129 ASN A CA 1
ATOM 1015 C C . ASN A 1 129 ? 21.490 5.199 3.320 1.00 91.94 129 ASN A C 1
ATOM 1017 O O . ASN A 1 129 ? 2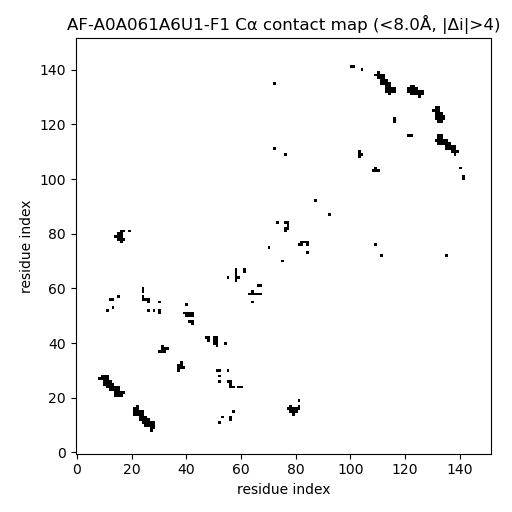0.785 5.951 2.653 1.00 91.94 129 ASN A O 1
ATOM 1021 N N . GLY A 1 130 ? 21.081 4.670 4.478 1.00 92.06 130 GLY A N 1
ATOM 1022 C CA . GLY A 1 130 ? 19.815 5.018 5.134 1.00 92.06 130 GLY A CA 1
ATOM 1023 C C . GLY A 1 130 ? 18.571 4.306 4.591 1.00 92.06 130 GLY A C 1
ATOM 1024 O O . GLY A 1 130 ? 17.452 4.699 4.911 1.00 92.06 130 GLY A O 1
ATOM 1025 N N . LEU A 1 131 ? 18.738 3.277 3.753 1.00 93.00 131 LEU A N 1
ATOM 1026 C CA . LEU A 1 131 ? 17.633 2.433 3.283 1.00 93.00 131 LEU A CA 1
ATOM 1027 C C . LEU A 1 131 ? 17.433 1.253 4.236 1.00 93.00 131 LEU A C 1
ATOM 1029 O O . LEU A 1 131 ? 18.359 0.817 4.906 1.00 93.00 131 LEU A O 1
ATOM 1033 N N . VAL A 1 132 ? 16.233 0.691 4.286 1.00 91.75 132 VAL A N 1
ATOM 1034 C CA . VAL A 1 132 ? 15.890 -0.395 5.209 1.00 91.75 132 VAL A CA 1
ATOM 1035 C C . VAL A 1 132 ? 15.644 -1.679 4.423 1.00 91.75 132 VAL A C 1
ATOM 1037 O O . VAL A 1 132 ? 14.883 -1.696 3.455 1.00 91.75 132 VAL A O 1
ATOM 1040 N N . ARG A 1 133 ? 16.300 -2.772 4.825 1.00 90.38 133 ARG A N 1
ATOM 1041 C CA . ARG A 1 133 ? 16.092 -4.100 4.222 1.00 90.38 133 ARG A CA 1
ATOM 1042 C C . ARG A 1 133 ? 14.824 -4.764 4.750 1.00 90.38 133 ARG A C 1
ATOM 1044 O O . ARG A 1 133 ? 14.450 -4.568 5.901 1.00 90.38 133 ARG A O 1
ATOM 1051 N N . GLY A 1 134 ? 14.185 -5.586 3.923 1.00 87.25 134 GLY A N 1
ATOM 1052 C CA . GLY A 1 134 ? 12.926 -6.257 4.254 1.00 87.25 134 GLY A CA 1
ATOM 1053 C C . GLY A 1 134 ? 11.767 -5.284 4.481 1.00 87.25 134 GLY A C 1
ATOM 1054 O O . GLY A 1 134 ? 10.813 -5.633 5.167 1.00 87.25 134 GLY A O 1
ATOM 1055 N N . HIS A 1 135 ? 11.868 -4.059 3.952 1.00 89.31 135 HIS A N 1
ATOM 1056 C CA . HIS A 1 135 ? 10.866 -3.011 4.104 1.00 89.31 135 HIS A CA 1
ATOM 1057 C C . HIS A 1 135 ? 10.280 -2.620 2.747 1.00 89.31 135 HIS A C 1
ATOM 1059 O O . HIS A 1 135 ? 11.009 -2.504 1.758 1.00 89.31 135 HIS A O 1
ATOM 1065 N N . ALA A 1 136 ? 8.964 -2.419 2.716 1.00 91.06 136 ALA A N 1
ATOM 1066 C CA . ALA A 1 136 ? 8.242 -2.005 1.523 1.00 91.06 136 ALA A CA 1
ATOM 1067 C C . ALA A 1 136 ? 8.274 -0.478 1.378 1.00 91.06 136 ALA A C 1
ATOM 1069 O O . ALA A 1 136 ? 7.830 0.256 2.258 1.00 91.06 136 ALA A O 1
ATOM 1070 N N . TYR A 1 137 ? 8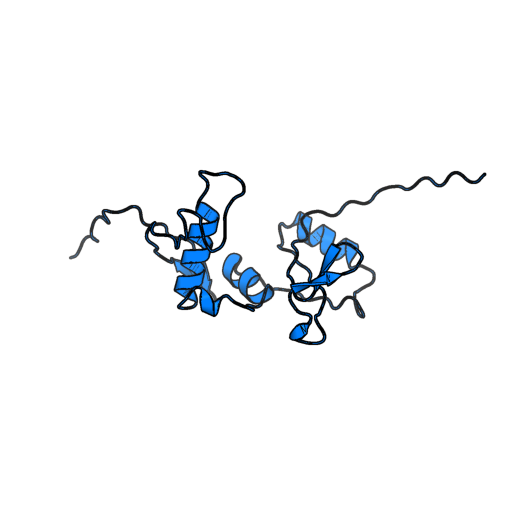.762 -0.006 0.237 1.00 93.81 137 TYR A N 1
ATOM 1071 C CA . TYR A 1 137 ? 8.762 1.394 -0.169 1.00 93.81 137 TYR A CA 1
ATOM 1072 C C . TYR A 1 137 ? 7.728 1.629 -1.265 1.00 93.81 137 TYR A C 1
ATOM 1074 O O . TYR A 1 137 ?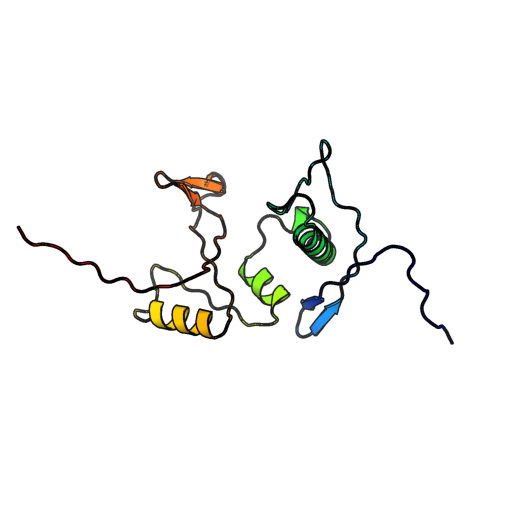 7.496 0.773 -2.116 1.00 93.81 137 TYR A O 1
ATOM 1082 N N . SER A 1 138 ? 7.122 2.816 -1.272 1.00 94.12 138 SER A N 1
ATOM 1083 C CA . SER A 1 138 ? 6.228 3.255 -2.348 1.00 94.12 138 SER A CA 1
ATOM 1084 C C . SER A 1 138 ? 7.005 4.021 -3.413 1.00 94.12 138 SER A C 1
ATOM 1086 O O . SER A 1 138 ? 7.764 4.936 -3.091 1.00 94.12 138 SER A O 1
ATOM 1088 N N . ILE A 1 139 ? 6.773 3.699 -4.684 1.00 95.50 139 ILE A N 1
ATOM 1089 C CA . ILE A 1 139 ? 7.290 4.478 -5.813 1.00 95.50 139 ILE A CA 1
ATOM 1090 C C . ILE A 1 139 ? 6.209 5.480 -6.206 1.00 95.50 139 ILE A C 1
ATOM 1092 O O . ILE A 1 139 ? 5.178 5.109 -6.760 1.00 95.50 139 ILE A O 1
ATOM 1096 N N . THR A 1 140 ? 6.435 6.754 -5.891 1.00 96.06 140 THR A N 1
ATOM 1097 C CA . THR A 1 140 ? 5.407 7.802 -6.003 1.00 96.06 140 THR A CA 1
ATOM 1098 C C . THR A 1 140 ? 5.564 8.706 -7.220 1.00 96.06 140 THR A C 1
ATOM 1100 O O . THR A 1 140 ? 4.604 9.367 -7.607 1.00 96.06 140 THR A O 1
ATOM 1103 N N . ALA A 1 141 ? 6.752 8.757 -7.825 1.00 94.81 141 ALA A N 1
ATOM 1104 C CA . ALA A 1 141 ? 7.042 9.611 -8.971 1.00 94.81 141 ALA A CA 1
ATOM 1105 C C . ALA A 1 141 ? 8.216 9.066 -9.792 1.00 94.81 141 ALA A C 1
ATOM 1107 O O . ALA A 1 141 ? 9.053 8.316 -9.283 1.00 94.81 141 ALA A O 1
ATOM 1108 N N . LEU A 1 142 ? 8.282 9.474 -11.060 1.00 94.75 142 LEU A N 1
ATOM 1109 C CA . LEU A 1 142 ? 9.362 9.138 -11.979 1.00 94.75 142 LEU A CA 1
ATOM 1110 C C . LEU A 1 142 ? 9.594 10.313 -12.930 1.00 94.75 142 LEU A C 1
ATOM 1112 O O . LEU A 1 142 ? 8.700 10.669 -13.688 1.00 94.75 142 LEU A O 1
ATOM 1116 N N . GLU A 1 143 ? 10.798 10.880 -12.907 1.00 92.88 143 GLU A N 1
ATOM 1117 C CA . GLU A 1 143 ? 11.161 12.041 -13.723 1.00 92.88 143 GLU A CA 1
ATOM 1118 C C . GLU A 1 143 ? 12.513 11.823 -14.400 1.00 92.88 143 GLU A C 1
ATOM 1120 O O . GLU A 1 143 ? 13.420 11.216 -13.829 1.00 92.88 143 GLU A O 1
ATOM 1125 N N . GLU A 1 144 ? 12.644 12.308 -15.633 1.00 92.06 144 GLU A N 1
ATOM 1126 C CA . GLU A 1 144 ? 13.912 12.327 -16.365 1.00 92.06 144 GLU A CA 1
ATOM 1127 C C . GLU A 1 144 ? 14.544 13.714 -16.232 1.00 92.06 144 GLU A C 1
ATOM 1129 O O . GLU A 1 144 ? 13.917 14.730 -16.539 1.00 92.06 144 GLU A O 1
ATOM 1134 N N . VAL A 1 145 ? 15.789 13.763 -15.759 1.00 91.88 145 VAL A N 1
ATOM 1135 C CA . VAL A 1 145 ? 16.518 15.016 -15.538 1.00 91.88 145 VAL A CA 1
ATOM 1136 C C . VAL A 1 145 ? 17.771 15.063 -16.400 1.00 91.88 145 VAL A C 1
ATOM 1138 O O . VAL A 1 145 ? 18.535 14.102 -16.478 1.00 91.88 145 VAL A O 1
ATOM 1141 N N . TRP A 1 146 ? 18.003 16.205 -17.041 1.00 88.19 146 TRP A N 1
ATOM 1142 C CA . TRP A 1 146 ? 19.201 16.430 -17.844 1.00 88.19 146 TRP A CA 1
ATOM 1143 C C . TRP A 1 146 ? 20.377 16.795 -16.938 1.00 88.19 146 TRP A C 1
ATOM 1145 O O . TRP A 1 146 ? 20.328 17.803 -16.232 1.00 88.19 146 TRP A O 1
ATOM 1155 N N . SER A 1 147 ? 21.456 16.013 -16.979 1.00 81.62 147 SER A N 1
ATOM 1156 C CA . SER A 1 147 ? 22.713 16.378 -16.323 1.00 81.62 147 SER A CA 1
ATOM 1157 C C . SER A 1 147 ? 23.661 17.035 -17.323 1.00 81.62 147 SER A C 1
ATOM 1159 O O . SER A 1 147 ? 24.082 16.400 -18.290 1.00 81.62 147 SER A O 1
ATOM 1161 N N . TRP A 1 148 ? 24.045 18.283 -17.069 1.00 74.31 148 TRP A N 1
ATOM 1162 C CA . TRP A 1 148 ? 25.121 18.945 -17.804 1.00 74.31 148 TRP A CA 1
ATOM 1163 C C . TRP A 1 148 ? 26.443 18.695 -17.079 1.00 74.31 148 TRP A C 1
ATOM 1165 O O . TRP A 1 148 ? 26.633 19.175 -15.963 1.00 74.31 148 TRP A O 1
ATOM 1175 N N . SER A 1 149 ? 27.364 17.952 -17.693 1.00 70.00 149 SER A N 1
ATOM 1176 C CA . SER A 1 149 ? 28.746 17.878 -17.212 1.00 70.00 149 SER A CA 1
ATOM 1177 C C . SER A 1 149 ? 29.581 18.934 -17.927 1.00 70.00 149 SER A C 1
ATOM 1179 O O . SER A 1 149 ? 29.730 18.878 -19.149 1.00 70.00 149 SER A O 1
ATOM 1181 N N . TRP A 1 150 ? 30.149 19.874 -17.179 1.00 58.84 150 TRP A N 1
ATOM 1182 C CA . TRP A 1 150 ? 31.173 20.768 -17.709 1.00 58.84 150 TRP A CA 1
ATOM 1183 C C . TRP A 1 150 ? 32.495 20.004 -17.783 1.00 58.84 150 TRP A C 1
ATOM 1185 O O . TRP A 1 150 ? 33.014 19.553 -16.763 1.00 58.84 150 TRP A O 1
ATOM 1195 N N . SER A 1 151 ? 33.019 19.822 -18.991 1.00 62.72 151 SER A N 1
ATOM 1196 C CA . SER A 1 151 ? 34.394 19.371 -19.197 1.00 62.72 151 SER A CA 1
ATOM 1197 C C . SER A 1 151 ? 35.320 20.560 -18.927 1.00 62.72 151 SER A C 1
ATOM 1199 O O . SER A 1 151 ? 35.187 21.585 -19.596 1.00 62.72 151 SER A O 1
ATOM 1201 N N . HIS A 1 152 ? 36.198 20.443 -17.928 1.00 52.94 152 HIS A N 1
ATOM 1202 C CA . HIS A 1 152 ? 37.344 21.342 -17.763 1.00 52.94 152 HIS A CA 1
ATOM 1203 C C . HIS A 1 152 ? 38.449 20.997 -18.760 1.00 52.94 152 HIS A C 1
ATOM 1205 O O . HIS A 1 152 ? 38.639 19.785 -19.018 1.00 52.94 152 HIS A O 1
#

pLDDT: mean 87.18, std 13.68, range [33.56, 97.06]

Sequence (152 aa):
LSLPLITSLASIIPQFWRYGEWVDVVVDDRIPTSNNQLVFTKSFRKNEFWSALLEKAYAKLHGSYEALKGGNTLEAMEDFTGGVTEFFEMSEAPKELYKIMKKALERGSLMGCSIDALLPSHCETETANGLVRGHAYSITALEEVWSWSWSH

Mean predicted aligned error: 7.52 Å

Secondary structure (DSSP, 8-state):
-PPPP---S--B--EEEETTEEEE--B-S---EETTEESS---SSTT--HHHHHHHHHHHHTSSSGGGTT--HHHHHHHHHS-------TTS--TTHHHHHHHHHHTT---EEE---SSGGGTTPBPTTS-BTT-EEE----------PPP-

InterPro domains:
  IPR001300 Peptidase C2, calpain, catalytic domain [PF00648] (15-145)
  IPR001300 Peptidase C2, calpain, catalytic domain [PS50203] (15-152)
  IPR001300 Peptidase C2, calpain, catalytic domain [SM00230] (1-152)
  IPR022684 Peptidase C2, calpain family [PR00704] (8-33)
  IPR022684 Peptidase C2, calpain family [PR00704] (38-61)
  IPR022684 Peptidase C2, calpain family [PR00704] (63-90)
  IPR022684 Peptidase C2, calpain family [PTHR10183] (15-146)
  IPR038765 Papain-like cysteine peptidase superfamily [SSF54001] (15-145)

Organism: Oncorhynchus mykiss (NCBI:txid8022)

Solvent-accessible surface area (backbone atoms only — not comparable to full-atom values): 9991 Å² total; per-residue (Å²): 133,87,76,80,77,84,74,80,68,78,64,47,67,54,70,34,35,52,98,91,42,80,43,79,35,81,33,72,80,84,70,72,62,54,96,89,35,69,71,66,66,70,56,93,52,94,92,48,54,65,65,37,52,50,50,49,33,51,17,57,75,64,70,32,70,72,62,54,64,88,59,57,70,60,60,52,51,26,27,71,64,66,56,84,84,85,86,77,57,81,93,74,52,60,95,56,46,68,62,52,52,51,55,34,54,78,70,68,51,87,49,67,50,67,40,85,42,96,41,82,90,40,42,73,36,73,46,101,85,74,47,49,20,58,37,86,42,77,60,88,82,88,84,91,78,89,82,84,81,84,82,128